Protein AF-A0A7C8YEN4-F1 (afdb_monomer_lite)

InterPro domains:
  IPR027417 P-loop containing nucleoside triphosphate hydrolase [G3DSA:3.40.50.300] (1-139)
  IPR027417 P-loop containing nucleoside triphosphate hydrolase [SSF52540] (1-135)
  IPR041677 DNA2/NAM7 helicase, helicase domain [PF13086] (1-94)
  IPR045055 DNA2/NAM7-like helicase [PTHR10887] (1-132)

Secondary structure (DSSP, 8-state):
-HHHHHHHHHHHHHHTTSSPEEEEESSHHHHHHHHHHHHTTT--EEEE--GGGTTS--TTGGGBHHHHHHH---GGGHHHHHHHHHHHHHS---HHHHHHHHHHHHHHHHHHHHT-SEEEEETTGGG-GGGTT---SB-

pLDDT: mean 95.12, std 3.09, range [78.25, 98.56]

Structure (mmCIF, N/CA/C/O backbone):
data_AF-A0A7C8YEN4-F1
#
_entry.id   AF-A0A7C8YEN4-F1
#
loop_
_atom_site.group_PDB
_atom_site.id
_atom_site.type_symbol
_atom_site.label_atom_id
_atom_site.label_alt_id
_atom_site.label_comp_id
_atom_site.label_asym_id
_atom_site.label_entity_id
_atom_site.label_seq_id
_atom_site.pdbx_PDB_ins_code
_atom_site.Cartn_x
_atom_site.Cartn_y
_atom_site.Cartn_z
_atom_site.occupancy
_atom_site.B_iso_or_equiv
_atom_site.auth_seq_id
_atom_site.auth_comp_id
_atom_site.auth_asym_id
_atom_site.auth_atom_id
_atom_site.pdbx_PDB_model_num
ATOM 1 N N . GLY A 1 1 ? 18.689 3.149 -17.051 1.00 78.25 1 GLY A N 1
ATOM 2 C CA . GLY A 1 1 ? 18.894 1.690 -17.093 1.00 78.25 1 GLY A CA 1
ATOM 3 C C . GLY A 1 1 ? 18.230 1.001 -15.919 1.00 78.25 1 GLY A C 1
ATOM 4 O O . GLY A 1 1 ? 17.078 0.627 -16.046 1.00 78.25 1 GLY A O 1
ATOM 5 N N . LYS A 1 2 ? 18.925 0.910 -14.775 1.00 91.00 2 LYS A N 1
ATOM 6 C CA . LYS A 1 2 ? 18.557 0.095 -13.596 1.00 91.00 2 LYS A CA 1
ATOM 7 C C . LYS A 1 2 ? 17.058 0.037 -13.264 1.00 91.00 2 LYS A C 1
ATOM 9 O O . LYS A 1 2 ? 16.462 -1.016 -13.410 1.00 91.00 2 LYS A O 1
ATOM 14 N N . THR A 1 3 ? 16.444 1.161 -12.896 1.00 90.00 3 THR A N 1
A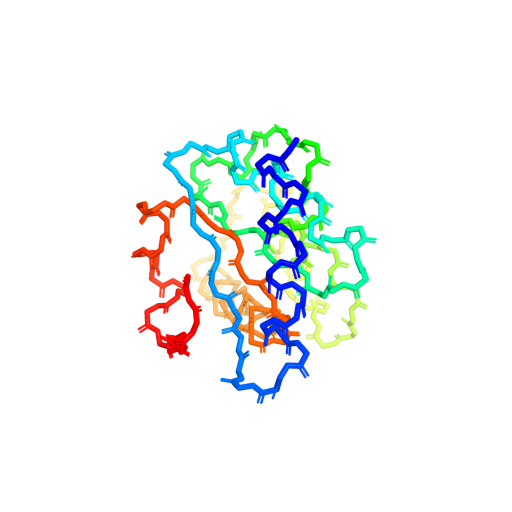TOM 15 C CA . THR A 1 3 ? 15.037 1.207 -12.455 1.00 90.00 3 THR A CA 1
ATOM 16 C C . THR A 1 3 ? 14.055 0.725 -13.524 1.00 90.00 3 THR A C 1
ATOM 18 O O . THR A 1 3 ? 13.104 0.021 -13.211 1.00 90.00 3 THR A O 1
ATOM 21 N N . VAL A 1 4 ? 14.300 1.066 -14.793 1.00 92.62 4 VAL A N 1
ATOM 22 C CA . VAL A 1 4 ? 13.440 0.653 -15.914 1.00 92.62 4 VAL A CA 1
ATOM 23 C C . VAL A 1 4 ? 13.568 -0.849 -16.157 1.00 92.62 4 VAL A C 1
ATOM 25 O O . VAL A 1 4 ? 12.562 -1.533 -16.309 1.00 92.62 4 VAL A O 1
ATOM 28 N N . THR A 1 5 ? 14.793 -1.379 -16.124 1.00 95.81 5 THR A N 1
ATOM 29 C CA . THR A 1 5 ? 15.037 -2.821 -16.246 1.00 95.81 5 THR A CA 1
ATOM 30 C C . THR A 1 5 ? 14.408 -3.592 -15.084 1.00 95.81 5 THR A C 1
ATOM 32 O O . THR A 1 5 ? 13.739 -4.591 -15.318 1.00 95.81 5 THR A O 1
ATOM 35 N N . SER A 1 6 ? 14.551 -3.111 -13.844 1.00 95.56 6 SER A N 1
ATOM 36 C CA . SER A 1 6 ? 13.910 -3.717 -12.672 1.00 95.56 6 SER A CA 1
ATOM 37 C C . SER A 1 6 ? 12.385 -3.720 -12.791 1.00 9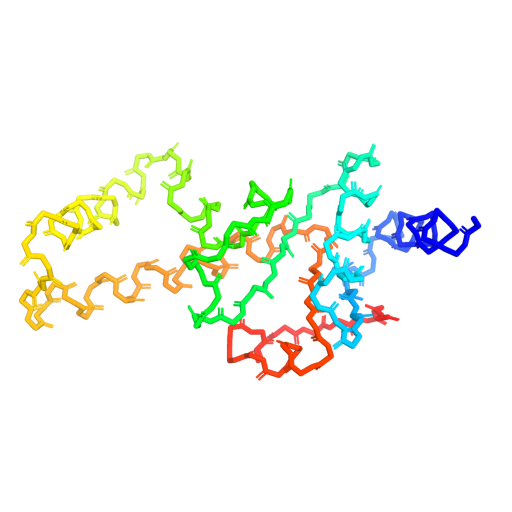5.56 6 SER A C 1
ATOM 39 O O . SER A 1 6 ? 11.769 -4.752 -12.550 1.00 95.56 6 SER A O 1
ATOM 41 N N . ALA A 1 7 ? 11.772 -2.612 -13.221 1.00 95.81 7 ALA A N 1
ATOM 42 C CA . ALA A 1 7 ? 10.326 -2.550 -13.434 1.00 95.81 7 ALA A CA 1
ATOM 43 C C . ALA A 1 7 ? 9.853 -3.534 -14.518 1.00 95.81 7 ALA A C 1
ATOM 45 O O . ALA A 1 7 ? 8.831 -4.190 -14.337 1.00 95.81 7 ALA A O 1
ATOM 46 N N . ALA A 1 8 ? 10.615 -3.697 -15.606 1.00 96.12 8 ALA A N 1
ATOM 47 C CA . ALA A 1 8 ? 10.309 -4.678 -16.647 1.00 96.12 8 ALA A CA 1
ATOM 48 C C . ALA A 1 8 ? 10.391 -6.127 -16.129 1.00 96.12 8 ALA A C 1
ATOM 50 O O . ALA A 1 8 ? 9.516 -6.938 -16.428 1.00 96.12 8 ALA A O 1
ATOM 51 N N . ILE A 1 9 ? 11.401 -6.448 -15.311 1.00 97.38 9 ILE A N 1
ATOM 52 C CA . ILE A 1 9 ? 11.513 -7.764 -14.661 1.00 97.38 9 ILE A CA 1
ATOM 53 C C . ILE A 1 9 ? 10.296 -8.015 -13.765 1.00 97.38 9 ILE A C 1
ATOM 55 O O . ILE A 1 9 ? 9.642 -9.046 -13.911 1.00 97.38 9 ILE A O 1
ATOM 59 N N . VAL A 1 10 ? 9.957 -7.056 -12.897 1.00 97.19 10 VAL A N 1
ATOM 60 C CA . VAL A 1 10 ? 8.806 -7.147 -11.983 1.00 97.19 10 VAL A CA 1
ATOM 61 C C . VAL A 1 10 ? 7.494 -7.322 -12.748 1.00 97.19 10 VAL A C 1
ATOM 63 O O . VAL A 1 10 ? 6.669 -8.146 -12.362 1.00 97.19 10 VAL A O 1
ATOM 66 N N . TYR A 1 11 ? 7.310 -6.603 -13.856 1.00 97.31 11 TYR A N 1
ATOM 67 C CA . TYR A 1 11 ? 6.133 -6.742 -14.712 1.00 97.31 11 TYR A CA 1
ATOM 68 C C . TYR A 1 11 ? 5.970 -8.176 -15.229 1.00 97.31 11 TYR A C 1
ATOM 70 O O . TYR A 1 11 ? 4.906 -8.779 -15.086 1.00 97.31 11 TYR A O 1
ATOM 78 N N . HIS A 1 12 ? 7.032 -8.754 -15.797 1.00 96.81 12 HIS A N 1
ATOM 79 C CA . HIS A 1 12 ? 6.974 -10.122 -16.310 1.00 96.81 12 HIS A CA 1
ATOM 80 C C . HIS A 1 12 ? 6.821 -11.157 -15.192 1.00 96.81 12 HIS A C 1
ATOM 82 O O . HIS A 1 12 ? 6.091 -12.126 -15.374 1.00 96.81 12 HIS A O 1
ATOM 88 N N . MET A 1 13 ? 7.450 -10.931 -14.039 1.00 96.31 13 MET A N 1
ATOM 89 C CA . MET A 1 13 ? 7.285 -11.726 -12.821 1.00 96.31 13 MET A CA 1
ATOM 90 C C . MET A 1 13 ? 5.820 -11.772 -12.362 1.00 96.31 13 MET A C 1
ATOM 92 O O . MET A 1 13 ? 5.234 -12.853 -12.285 1.00 96.31 13 MET A O 1
ATOM 96 N N . ALA A 1 14 ? 5.183 -10.610 -12.189 1.00 95.06 14 ALA A N 1
ATOM 97 C CA . ALA A 1 14 ? 3.776 -10.515 -11.799 1.00 95.06 14 ALA A CA 1
ATOM 98 C C . ALA A 1 14 ? 2.845 -11.195 -12.823 1.00 95.06 14 ALA A C 1
ATOM 100 O O . ALA A 1 14 ? 1.921 -11.924 -12.456 1.00 95.06 14 ALA A O 1
ATOM 101 N N . LYS A 1 15 ? 3.126 -11.042 -14.125 1.00 94.25 15 LYS A N 1
ATOM 102 C CA . LYS A 1 15 ? 2.339 -11.664 -15.205 1.00 94.25 15 LYS A CA 1
ATOM 103 C C . LYS A 1 15 ? 2.451 -13.188 -15.287 1.00 94.25 15 LYS A C 1
ATOM 105 O O . LYS A 1 15 ? 1.601 -13.799 -15.928 1.00 94.25 15 LYS A O 1
ATOM 110 N N . GLN A 1 16 ? 3.429 -13.816 -14.632 1.00 94.25 16 GLN A N 1
ATOM 111 C CA . GLN A 1 16 ? 3.492 -15.282 -14.538 1.00 94.25 16 GLN A CA 1
ATOM 112 C C . GLN A 1 16 ? 2.401 -15.870 -13.632 1.00 94.25 16 GLN A C 1
ATOM 114 O O . GLN A 1 16 ? 2.212 -17.085 -13.631 1.00 94.25 16 GLN A O 1
ATOM 119 N N . GLY A 1 17 ? 1.703 -15.045 -12.840 1.00 89.31 17 GLY A N 1
ATOM 120 C CA . GLY A 1 17 ? 0.613 -15.506 -11.979 1.00 89.31 17 GLY A CA 1
ATOM 121 C C . GLY A 1 17 ? 1.072 -16.403 -10.824 1.00 89.31 17 GLY A C 1
ATOM 122 O O . GLY A 1 17 ? 0.285 -17.185 -10.301 1.00 89.31 17 GLY A O 1
ATOM 123 N N . GLN A 1 18 ? 2.340 -16.306 -10.408 1.00 92.25 18 GLN A N 1
ATOM 124 C CA . GLN A 1 18 ? 2.916 -17.108 -9.317 1.00 92.25 18 GLN A CA 1
ATOM 125 C C . GLN A 1 18 ? 2.715 -16.490 -7.921 1.00 92.25 18 GLN A C 1
ATOM 127 O O . GLN A 1 18 ? 3.430 -16.833 -6.975 1.00 92.25 18 GLN A O 1
ATOM 132 N N . GLY A 1 19 ? 1.732 -15.599 -7.791 1.00 91.62 19 GLY A N 1
ATOM 133 C CA . GLY A 1 19 ? 1.479 -14.800 -6.598 1.00 91.62 19 GLY A CA 1
ATOM 134 C C . GLY A 1 19 ? 2.053 -13.388 -6.704 1.00 91.62 19 GLY A C 1
ATOM 135 O O . GLY A 1 19 ? 2.538 -12.969 -7.751 1.00 91.62 19 GLY A O 1
ATOM 136 N N . GLN A 1 20 ? 1.958 -12.654 -5.599 1.00 95.69 20 GLN A N 1
ATOM 137 C CA . GLN A 1 20 ? 2.385 -11.260 -5.511 1.00 95.69 20 GLN A CA 1
ATOM 138 C C . GLN A 1 20 ? 3.912 -11.147 -5.526 1.00 95.69 20 GLN A C 1
ATOM 140 O O . GLN A 1 20 ? 4.609 -11.990 -4.948 1.00 95.69 20 GLN A O 1
ATOM 145 N N . VAL A 1 21 ? 4.422 -10.071 -6.123 1.00 98.06 21 VAL A N 1
ATOM 146 C CA . VAL A 1 21 ? 5.856 -9.754 -6.124 1.00 98.06 21 VAL A CA 1
ATOM 147 C C . VAL A 1 21 ? 6.161 -8.772 -4.995 1.00 98.06 21 VAL A C 1
ATOM 149 O O . VAL A 1 21 ? 5.510 -7.732 -4.875 1.00 98.06 21 VAL A O 1
ATOM 152 N N . LEU A 1 22 ? 7.161 -9.077 -4.169 1.00 98.38 22 LEU A N 1
ATOM 153 C CA . LEU A 1 22 ? 7.708 -8.115 -3.213 1.00 98.38 22 LEU A CA 1
ATOM 154 C C . LEU A 1 22 ? 8.853 -7.356 -3.879 1.00 98.38 22 LEU A C 1
ATOM 156 O O . LEU A 1 22 ? 9.736 -7.966 -4.455 1.00 98.38 22 LEU A O 1
ATOM 160 N N . VAL A 1 23 ? 8.874 -6.032 -3.783 1.00 98.44 23 VAL A N 1
ATOM 161 C CA . VAL A 1 23 ? 9.973 -5.207 -4.296 1.00 98.44 23 VAL A CA 1
ATOM 162 C C . VAL A 1 23 ? 10.555 -4.405 -3.150 1.00 98.44 23 VAL A C 1
ATOM 164 O O . VAL A 1 23 ? 9.862 -3.611 -2.508 1.00 98.44 23 VAL A O 1
ATOM 167 N N . CYS A 1 24 ? 11.848 -4.604 -2.907 1.00 98.06 24 CYS A N 1
ATOM 168 C CA . CYS A 1 24 ? 12.558 -3.996 -1.793 1.00 98.06 24 CYS A CA 1
ATOM 169 C C . CYS A 1 24 ? 13.745 -3.148 -2.254 1.00 98.06 24 CYS A C 1
ATOM 171 O O . CYS A 1 24 ? 14.463 -3.498 -3.187 1.00 98.06 24 CYS A O 1
ATOM 173 N N . ALA A 1 25 ? 13.985 -2.039 -1.554 1.00 97.69 25 ALA A N 1
ATOM 174 C CA . ALA A 1 25 ? 15.202 -1.241 -1.699 1.00 97.69 25 ALA A CA 1
ATOM 175 C C . ALA A 1 25 ? 15.642 -0.657 -0.340 1.00 97.69 25 ALA A C 1
ATOM 177 O O . ALA A 1 25 ? 14.822 -0.515 0.571 1.00 97.69 25 ALA A O 1
ATOM 178 N N . PRO A 1 26 ? 16.925 -0.296 -0.156 1.00 96.50 26 PRO A N 1
ATOM 179 C CA . PRO A 1 26 ? 17.418 0.180 1.139 1.00 96.50 26 PRO A CA 1
ATOM 180 C C . PRO A 1 26 ? 16.921 1.586 1.522 1.00 96.50 26 PRO A C 1
ATOM 182 O O . PRO A 1 26 ? 16.867 1.903 2.708 1.00 96.50 26 PRO A O 1
ATOM 185 N N . SER A 1 27 ? 16.536 2.435 0.560 1.00 96.50 27 SER A N 1
ATOM 186 C CA . SER A 1 27 ? 16.097 3.816 0.814 1.00 96.50 27 SER A CA 1
ATOM 187 C C . SER A 1 27 ? 14.684 4.080 0.295 1.00 96.50 27 SER A C 1
ATOM 189 O O . SER A 1 27 ? 14.291 3.554 -0.742 1.00 96.50 27 SER A O 1
ATOM 191 N N . ASN A 1 28 ? 13.925 4.942 0.982 1.00 96.44 28 ASN A N 1
ATOM 192 C CA . ASN A 1 28 ? 12.561 5.293 0.559 1.00 96.44 28 ASN A CA 1
ATOM 193 C C . ASN A 1 28 ? 12.531 5.886 -0.855 1.00 96.44 28 ASN A C 1
ATOM 195 O O . ASN A 1 28 ? 11.691 5.487 -1.645 1.00 96.44 28 ASN A O 1
ATOM 199 N N . VAL A 1 29 ? 13.491 6.751 -1.199 1.00 96.31 29 VAL A N 1
ATOM 200 C CA . VAL A 1 29 ? 13.584 7.353 -2.540 1.00 96.31 29 VAL A CA 1
ATOM 201 C C . VAL A 1 29 ? 13.728 6.282 -3.625 1.00 96.31 29 VAL A C 1
ATOM 203 O O . VAL A 1 29 ? 13.086 6.375 -4.666 1.00 96.31 29 VAL A O 1
ATOM 206 N N . ALA A 1 30 ? 14.532 5.240 -3.384 1.00 96.69 30 ALA A N 1
ATOM 207 C CA . ALA A 1 30 ? 14.687 4.146 -4.339 1.00 96.69 30 ALA A CA 1
ATOM 208 C C . ALA A 1 30 ? 13.402 3.313 -4.479 1.00 96.69 30 ALA A C 1
ATOM 210 O O . ALA A 1 30 ? 13.038 2.938 -5.592 1.00 96.69 30 ALA A O 1
ATOM 211 N N . VAL A 1 31 ? 12.700 3.052 -3.368 1.00 97.81 31 VAL A N 1
ATOM 212 C CA . VAL A 1 31 ? 11.406 2.350 -3.397 1.00 97.81 31 VAL A CA 1
ATOM 213 C C . VAL A 1 31 ? 10.368 3.168 -4.161 1.00 97.81 31 VAL A C 1
ATOM 215 O O . VAL A 1 31 ? 9.648 2.610 -4.979 1.00 97.81 31 VAL A O 1
ATOM 218 N N . ASP A 1 32 ? 10.316 4.479 -3.936 1.00 97.62 32 ASP A N 1
ATOM 219 C CA . ASP A 1 32 ? 9.348 5.371 -4.570 1.00 97.62 32 ASP A CA 1
ATOM 220 C C . ASP A 1 32 ? 9.577 5.442 -6.092 1.00 97.62 32 ASP A C 1
ATOM 222 O O . ASP A 1 32 ? 8.630 5.303 -6.862 1.00 97.62 32 ASP A O 1
ATOM 226 N N . GLN A 1 33 ? 10.836 5.527 -6.543 1.00 97.38 33 GLN A N 1
ATOM 227 C CA . GLN A 1 33 ? 11.183 5.454 -7.970 1.00 97.38 33 GLN A CA 1
ATOM 228 C C . GLN A 1 33 ? 10.786 4.117 -8.614 1.00 97.38 33 GLN A C 1
ATOM 230 O O . GLN A 1 33 ? 10.327 4.093 -9.756 1.00 97.38 33 GLN A O 1
ATOM 235 N N . LEU A 1 34 ? 10.979 2.994 -7.914 1.00 97.81 34 LEU A N 1
ATOM 236 C CA . LEU A 1 34 ? 10.553 1.682 -8.406 1.00 97.81 34 LEU A CA 1
ATOM 237 C C . LEU A 1 34 ? 9.026 1.590 -8.465 1.00 97.81 34 LEU A C 1
ATOM 239 O O . LEU A 1 34 ? 8.491 1.196 -9.497 1.00 97.81 34 LEU A O 1
ATOM 243 N N . ALA A 1 35 ? 8.333 1.997 -7.399 1.00 98.25 35 ALA A N 1
ATOM 244 C CA . ALA A 1 35 ? 6.877 1.973 -7.313 1.00 98.25 35 ALA A CA 1
ATOM 245 C C . ALA A 1 35 ? 6.230 2.802 -8.431 1.00 98.25 35 ALA A C 1
ATOM 247 O O . ALA A 1 35 ? 5.304 2.321 -9.080 1.00 98.25 35 ALA A O 1
ATOM 248 N N . GLU A 1 36 ? 6.760 3.996 -8.715 1.00 97.94 36 GLU A N 1
ATOM 249 C CA . GLU A 1 36 ? 6.301 4.843 -9.820 1.00 97.94 36 GLU A CA 1
ATOM 250 C C . GLU A 1 36 ? 6.436 4.128 -11.174 1.00 97.94 36 GLU A C 1
ATOM 252 O O . GLU A 1 36 ? 5.477 4.049 -11.944 1.00 97.94 36 GLU A O 1
ATOM 257 N N . LYS A 1 37 ? 7.614 3.558 -11.468 1.00 97.88 37 LYS A N 1
ATOM 258 C CA . LYS A 1 37 ? 7.857 2.878 -12.750 1.00 97.88 37 LYS A CA 1
ATOM 259 C C . LYS A 1 37 ? 7.059 1.590 -12.902 1.00 97.88 37 LYS A C 1
ATOM 261 O O . LYS A 1 37 ? 6.615 1.305 -14.008 1.00 97.88 37 LYS A O 1
ATOM 266 N N . ILE A 1 38 ? 6.865 0.831 -11.826 1.00 98.12 38 ILE A N 1
ATOM 267 C CA . ILE A 1 38 ? 6.044 -0.384 -11.842 1.00 98.12 38 ILE A CA 1
ATOM 268 C C . ILE A 1 38 ? 4.567 -0.011 -12.022 1.00 98.12 38 ILE A C 1
ATOM 270 O O . ILE A 1 38 ? 3.894 -0.609 -12.856 1.00 98.12 38 ILE A O 1
ATOM 274 N N . SER A 1 39 ? 4.075 1.015 -11.324 1.00 98.00 39 SER A N 1
ATOM 275 C CA . SER A 1 39 ? 2.697 1.507 -11.472 1.00 98.00 39 SER A CA 1
ATOM 276 C C . SER A 1 39 ? 2.401 1.956 -12.907 1.00 98.00 39 SER A C 1
ATOM 278 O O . SER A 1 39 ? 1.372 1.594 -13.474 1.00 98.00 39 SER A O 1
ATOM 280 N N . ALA A 1 40 ? 3.358 2.623 -13.563 1.00 97.25 40 ALA A N 1
ATOM 281 C CA . ALA A 1 40 ? 3.244 3.029 -14.966 1.00 97.25 40 ALA A CA 1
ATOM 282 C C . ALA A 1 40 ? 3.072 1.855 -15.959 1.00 97.25 40 ALA A C 1
ATOM 284 O O . ALA A 1 40 ? 2.693 2.081 -17.105 1.00 97.25 40 ALA A O 1
ATOM 285 N N . THR A 1 41 ? 3.315 0.605 -15.542 1.00 96.31 41 THR A N 1
ATOM 286 C CA . THR A 1 41 ? 3.032 -0.597 -16.354 1.00 96.31 41 THR A CA 1
ATOM 287 C C . THR A 1 41 ? 1.576 -1.077 -16.263 1.00 96.31 41 THR A C 1
ATOM 289 O O . THR A 1 41 ? 1.205 -2.047 -16.926 1.00 96.31 41 THR A O 1
ATOM 292 N N . GLY A 1 42 ? 0.745 -0.420 -15.445 1.00 96.25 42 GLY A N 1
ATOM 293 C CA . GLY A 1 42 ? -0.654 -0.784 -15.200 1.00 96.25 42 GLY A CA 1
ATOM 294 C C . GLY A 1 42 ? -0.851 -1.866 -14.133 1.00 96.25 42 GLY A C 1
ATOM 295 O O . GLY A 1 42 ? -1.949 -2.401 -14.012 1.00 96.25 42 GLY A O 1
ATOM 296 N N . MET A 1 43 ? 0.196 -2.215 -13.380 1.00 96.44 43 MET A N 1
ATOM 297 C CA . MET A 1 43 ? 0.104 -3.139 -12.244 1.00 96.44 43 MET A CA 1
ATOM 298 C C . MET A 1 43 ? -0.486 -2.449 -11.019 1.00 96.44 43 MET A C 1
ATOM 300 O O . MET A 1 43 ? -0.220 -1.273 -10.759 1.00 96.44 43 MET A O 1
ATOM 304 N N . LYS A 1 44 ? -1.245 -3.199 -10.219 1.00 97.50 44 LYS A N 1
ATOM 305 C CA . LYS A 1 44 ? -1.764 -2.715 -8.944 1.00 97.50 44 LYS A CA 1
ATOM 306 C C . LYS A 1 44 ? -0.658 -2.741 -7.893 1.00 97.50 44 LYS A C 1
ATOM 308 O O . LYS A 1 44 ? -0.334 -3.787 -7.330 1.00 97.50 44 LYS A O 1
ATOM 313 N N . VAL A 1 45 ? -0.078 -1.572 -7.640 1.00 98.44 45 VAL A N 1
ATOM 314 C CA . VAL A 1 45 ? 1.045 -1.390 -6.713 1.00 98.44 45 VAL A CA 1
ATOM 315 C C . VAL A 1 45 ? 0.561 -0.892 -5.353 1.00 98.44 45 VAL A C 1
ATOM 317 O O . VAL A 1 45 ? -0.231 0.045 -5.264 1.00 98.44 45 VAL A O 1
ATOM 320 N N . VAL A 1 46 ? 1.099 -1.475 -4.282 1.00 98.56 46 VAL A N 1
ATOM 321 C CA . VAL A 1 46 ? 0.950 -0.969 -2.911 1.00 98.56 46 VAL A CA 1
ATOM 322 C C . VAL A 1 46 ? 2.318 -0.605 -2.346 1.00 98.56 46 VAL A C 1
ATOM 324 O O . VAL A 1 46 ? 3.189 -1.455 -2.180 1.00 98.56 46 VAL A O 1
ATOM 327 N N . ARG A 1 47 ? 2.505 0.668 -1.994 1.00 98.38 47 ARG A N 1
ATOM 328 C CA . ARG A 1 47 ? 3.702 1.182 -1.322 1.00 98.38 47 ARG A CA 1
ATOM 329 C C . ARG A 1 47 ? 3.514 1.139 0.200 1.00 98.38 47 ARG A C 1
ATOM 331 O O . ARG A 1 47 ? 2.759 1.922 0.776 1.00 98.38 47 ARG A O 1
ATOM 338 N N . LEU A 1 48 ? 4.224 0.247 0.887 1.00 98.00 48 LEU A N 1
ATOM 339 C CA . LEU A 1 48 ? 4.145 0.118 2.345 1.00 98.00 48 LEU A CA 1
ATOM 340 C C . LEU A 1 48 ? 5.189 0.988 3.053 1.00 98.00 48 LEU A C 1
ATOM 342 O O . LEU A 1 48 ? 6.377 0.662 3.088 1.00 98.00 48 LEU A O 1
ATOM 346 N N . CYS A 1 49 ? 4.738 2.088 3.650 1.00 96.19 49 CYS A N 1
ATOM 347 C CA . CYS A 1 49 ? 5.570 2.981 4.456 1.00 96.19 49 CYS A CA 1
ATOM 348 C C . CYS A 1 49 ? 5.483 2.641 5.950 1.00 96.19 49 CYS A C 1
ATOM 350 O O . CYS A 1 49 ? 4.446 2.187 6.439 1.00 96.19 49 CYS A O 1
ATOM 352 N N . ALA A 1 50 ? 6.559 2.917 6.691 1.00 93.69 50 ALA A N 1
ATOM 353 C CA . ALA A 1 50 ? 6.513 2.915 8.150 1.00 93.69 50 ALA A CA 1
ATOM 354 C C . ALA A 1 50 ? 5.528 3.984 8.648 1.00 93.69 50 ALA A C 1
ATOM 356 O O . ALA A 1 50 ? 5.444 5.061 8.059 1.00 93.69 50 ALA A O 1
ATOM 357 N N . LYS A 1 51 ? 4.840 3.722 9.767 1.00 91.31 51 LYS A N 1
ATOM 358 C CA . LYS A 1 51 ? 3.839 4.647 10.333 1.00 91.31 51 LYS A CA 1
ATOM 359 C C . LYS A 1 51 ? 4.386 6.048 10.610 1.00 91.31 51 LYS A C 1
ATOM 361 O O . LYS A 1 51 ? 3.709 7.033 10.356 1.00 91.31 51 LYS A O 1
ATOM 366 N N . SER A 1 52 ? 5.640 6.143 11.056 1.00 92.50 52 SER A N 1
ATOM 367 C CA . SER A 1 52 ? 6.335 7.418 11.286 1.00 92.50 52 SER A CA 1
ATOM 368 C C . SER A 1 52 ? 6.549 8.254 10.018 1.00 92.50 52 SER A C 1
ATOM 370 O O . SER A 1 52 ? 6.964 9.404 10.115 1.00 92.50 52 SER A O 1
ATOM 372 N N . ARG A 1 53 ? 6.286 7.690 8.831 1.00 90.62 53 ARG A N 1
ATOM 373 C CA . ARG A 1 53 ? 6.385 8.368 7.535 1.00 90.62 53 ARG A CA 1
ATOM 374 C C . ARG A 1 53 ? 5.044 8.591 6.840 1.00 90.62 53 ARG A C 1
ATOM 376 O O . ARG A 1 53 ? 5.056 9.119 5.739 1.00 90.62 53 ARG A O 1
ATOM 383 N N . GLU A 1 54 ? 3.913 8.234 7.449 1.00 90.31 54 GLU A N 1
ATOM 384 C CA . GLU A 1 54 ? 2.590 8.459 6.832 1.00 90.31 54 GLU A CA 1
ATOM 385 C C . GLU A 1 54 ? 2.271 9.956 6.651 1.00 90.31 54 GLU A C 1
ATOM 387 O O . GLU A 1 54 ? 1.501 10.309 5.774 1.00 90.31 54 GLU A O 1
ATOM 392 N N . ALA A 1 55 ? 2.903 10.849 7.422 1.00 87.56 55 ALA A N 1
ATOM 393 C CA . ALA A 1 55 ? 2.763 12.303 7.269 1.00 87.56 55 ALA A CA 1
ATOM 394 C C . ALA A 1 55 ? 3.802 12.941 6.319 1.00 87.56 55 ALA A C 1
ATOM 396 O O . ALA A 1 55 ? 3.845 14.162 6.181 1.00 87.56 55 ALA A O 1
ATOM 397 N N . VAL A 1 56 ? 4.688 12.147 5.706 1.00 90.62 56 VAL A N 1
ATOM 398 C CA . VAL A 1 56 ? 5.753 12.653 4.828 1.00 90.62 56 VAL A CA 1
ATOM 399 C C . VAL A 1 56 ? 5.292 12.572 3.377 1.00 90.62 56 VAL A C 1
ATOM 401 O O . VAL A 1 56 ? 5.030 11.481 2.875 1.00 90.62 56 VAL A O 1
ATOM 404 N N . SER A 1 57 ? 5.260 13.717 2.693 1.00 89.62 57 SER A N 1
ATOM 405 C CA . SER A 1 57 ? 4.901 13.784 1.272 1.00 89.62 57 SER A CA 1
ATOM 406 C C . SER A 1 57 ? 5.867 12.970 0.398 1.00 89.62 57 SER A C 1
ATOM 408 O O . SER A 1 57 ? 7.082 12.957 0.622 1.00 89.62 57 SER A O 1
ATOM 410 N N . SER A 1 58 ? 5.316 12.287 -0.605 1.00 92.00 58 SER A N 1
ATOM 411 C CA . SER A 1 58 ? 6.046 11.474 -1.580 1.00 92.00 58 SER A CA 1
ATOM 412 C C . SER A 1 58 ? 5.389 11.607 -2.959 1.00 92.00 58 SER A C 1
ATOM 414 O O . SER A 1 58 ? 4.163 11.675 -3.040 1.00 92.00 58 SER A O 1
ATOM 416 N N . PRO A 1 59 ? 6.153 11.579 -4.067 1.00 94.19 59 PRO A N 1
ATOM 417 C CA . PRO A 1 59 ? 5.579 11.598 -5.418 1.00 94.19 59 PRO A CA 1
ATOM 418 C C . PRO A 1 59 ? 4.657 10.400 -5.704 1.00 94.19 59 PRO A C 1
ATOM 420 O O . PRO A 1 59 ? 3.814 10.459 -6.596 1.00 94.19 59 PRO A O 1
ATOM 423 N N . VAL A 1 60 ? 4.786 9.317 -4.931 1.00 96.94 60 VAL A N 1
ATOM 424 C CA . VAL A 1 60 ? 3.951 8.113 -5.037 1.00 96.94 60 VAL A CA 1
ATOM 425 C C . VAL A 1 60 ? 2.964 7.978 -3.879 1.00 96.94 60 VAL A C 1
ATOM 427 O O . VAL A 1 60 ? 2.545 6.868 -3.557 1.00 96.94 60 VAL A O 1
ATOM 430 N N . GLU A 1 61 ? 2.583 9.087 -3.236 1.00 97.06 61 GLU A N 1
ATOM 431 C CA . GLU A 1 61 ? 1.650 9.088 -2.099 1.00 97.06 61 GLU A CA 1
ATOM 432 C C . GLU A 1 61 ? 0.361 8.313 -2.405 1.00 97.06 61 GLU A C 1
ATOM 434 O O . GLU A 1 61 ? -0.052 7.474 -1.606 1.00 97.06 61 GLU A O 1
ATOM 439 N N . HIS A 1 62 ? -0.191 8.484 -3.608 1.00 97.00 62 HIS A N 1
ATOM 440 C CA . HIS A 1 62 ? -1.384 7.777 -4.081 1.00 97.00 62 HIS A CA 1
ATOM 441 C C . HIS A 1 62 ? -1.240 6.241 -4.114 1.00 97.00 62 HIS A C 1
ATOM 443 O O . HIS A 1 62 ? -2.233 5.523 -4.019 1.00 97.00 62 HIS A O 1
ATOM 449 N N . LEU A 1 63 ? -0.011 5.719 -4.212 1.00 98.06 63 LEU A N 1
ATOM 450 C CA . LEU A 1 63 ? 0.272 4.281 -4.156 1.00 98.06 63 LEU A CA 1
ATOM 451 C C . LEU A 1 63 ? 0.431 3.773 -2.725 1.00 98.06 63 LEU A C 1
ATOM 453 O O . LEU A 1 63 ? 0.488 2.562 -2.511 1.00 98.06 63 LEU A O 1
ATOM 457 N N . THR A 1 64 ? 0.545 4.650 -1.732 1.00 98.12 64 THR A N 1
ATOM 458 C CA . THR A 1 64 ? 0.818 4.218 -0.364 1.00 98.12 64 THR A CA 1
ATOM 459 C C . THR A 1 64 ? -0.381 3.532 0.277 1.00 98.12 64 THR A C 1
ATOM 461 O O . THR A 1 64 ? -1.529 3.916 0.063 1.00 98.12 64 THR A O 1
ATOM 464 N N . LEU A 1 65 ? -0.122 2.517 1.107 1.00 97.69 65 LEU A N 1
ATOM 465 C CA . LEU A 1 65 ? -1.195 1.745 1.741 1.00 97.69 65 LEU A CA 1
ATOM 466 C C . LEU A 1 65 ? -2.132 2.632 2.577 1.00 97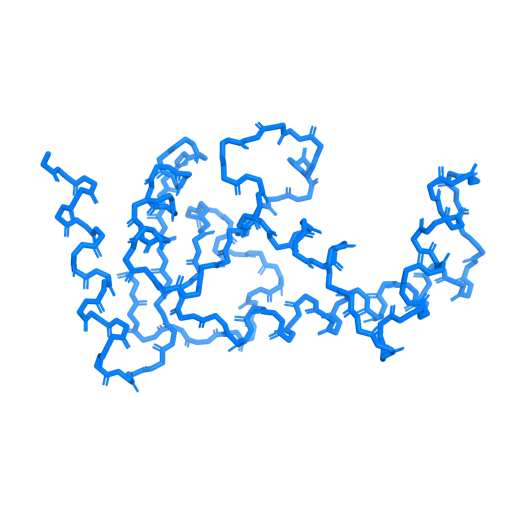.69 65 LEU A C 1
ATOM 468 O O . LEU A 1 65 ? -3.346 2.478 2.514 1.00 97.69 65 LEU A O 1
ATOM 472 N N . HIS A 1 66 ? -1.580 3.575 3.341 1.00 95.56 66 HIS A N 1
ATOM 473 C CA . HIS A 1 66 ? -2.371 4.464 4.193 1.00 95.56 66 HIS A CA 1
ATOM 474 C C . HIS A 1 66 ? -3.235 5.429 3.372 1.00 95.56 66 HIS A C 1
ATOM 476 O O . HIS A 1 66 ? -4.395 5.642 3.727 1.00 95.56 66 HIS A O 1
ATOM 482 N N . TYR A 1 67 ? -2.714 5.953 2.256 1.00 96.25 67 TYR A N 1
ATOM 483 C CA . TYR A 1 67 ? -3.498 6.769 1.336 1.00 96.25 67 TYR A CA 1
ATOM 484 C C . TYR A 1 67 ? -4.634 5.956 0.714 1.00 96.25 67 TYR A C 1
ATOM 486 O O . TYR A 1 67 ? -5.782 6.390 0.761 1.00 96.25 67 TYR A O 1
ATOM 494 N N . GLN A 1 68 ? -4.344 4.754 0.204 1.00 96.94 68 GLN A N 1
ATOM 495 C CA . GLN A 1 68 ? -5.357 3.887 -0.402 1.00 96.94 68 GLN A CA 1
ATOM 496 C C . GLN A 1 68 ? -6.462 3.513 0.594 1.00 96.94 68 GLN A C 1
ATOM 498 O O . GLN A 1 68 ? -7.631 3.553 0.236 1.00 96.94 68 GLN A O 1
ATOM 503 N N . VAL A 1 69 ? -6.128 3.227 1.859 1.00 95.62 69 VAL A N 1
ATOM 504 C CA . VAL A 1 69 ? -7.132 2.977 2.912 1.00 95.62 69 VAL A CA 1
ATOM 505 C C . VAL A 1 69 ? -8.033 4.197 3.128 1.00 95.62 69 VAL A C 1
ATOM 507 O O . VAL A 1 69 ? -9.245 4.039 3.251 1.00 95.62 69 VAL A O 1
ATOM 510 N N . ARG A 1 70 ? -7.458 5.407 3.168 1.00 92.31 70 ARG A N 1
ATOM 511 C CA . ARG A 1 70 ? -8.208 6.655 3.388 1.00 92.31 70 ARG A CA 1
ATOM 512 C C . ARG A 1 70 ? -9.107 7.029 2.208 1.00 92.31 70 ARG A C 1
ATOM 514 O O . ARG A 1 70 ? -10.123 7.674 2.416 1.00 92.31 70 ARG A O 1
ATOM 521 N N . HIS A 1 71 ? -8.748 6.621 0.995 1.00 92.94 71 HIS A N 1
ATOM 522 C CA . HIS A 1 71 ? -9.473 6.977 -0.228 1.00 92.94 71 HIS A CA 1
ATOM 523 C C . HIS A 1 71 ? -10.275 5.809 -0.816 1.00 92.94 71 HIS A C 1
ATOM 525 O O . HIS A 1 71 ? -10.827 5.932 -1.907 1.00 92.94 71 HIS A O 1
ATOM 531 N N . LEU A 1 72 ? -10.359 4.674 -0.113 1.00 90.19 72 LEU A N 1
ATOM 532 C CA . LEU A 1 72 ? -11.193 3.553 -0.530 1.00 90.19 72 LEU A CA 1
ATOM 533 C C . LEU A 1 72 ? -12.663 3.872 -0.240 1.00 90.19 72 LEU A C 1
ATOM 535 O O . LEU A 1 72 ? -13.170 3.590 0.848 1.00 90.19 72 LEU A O 1
ATOM 539 N N . ASP A 1 73 ? -13.341 4.476 -1.210 1.00 84.81 73 ASP A N 1
ATOM 540 C CA . ASP A 1 73 ? -14.746 4.860 -1.092 1.00 84.81 73 ASP A CA 1
ATOM 541 C C . ASP A 1 73 ? -15.670 3.702 -1.492 1.00 84.81 73 ASP A C 1
ATOM 543 O O . ASP A 1 73 ? -15.944 3.450 -2.664 1.00 84.81 73 ASP A O 1
ATOM 547 N N . THR A 1 74 ? -16.103 2.936 -0.492 1.00 89.00 74 THR A N 1
ATOM 548 C CA . THR A 1 74 ? -17.094 1.866 -0.649 1.00 89.00 74 THR A CA 1
ATOM 549 C C . THR A 1 74 ? -18.054 1.893 0.536 1.00 89.00 74 THR A C 1
ATOM 551 O O . THR A 1 74 ? -17.676 2.255 1.656 1.00 89.00 74 THR A O 1
ATOM 554 N N . SER A 1 75 ? -19.304 1.478 0.316 1.00 86.81 75 SER A N 1
ATOM 555 C CA . SER A 1 75 ? -20.344 1.467 1.356 1.00 86.81 75 SER A CA 1
ATOM 556 C C . SER A 1 75 ? -19.931 0.655 2.591 1.00 86.81 75 SER A C 1
ATOM 558 O O . SER A 1 75 ? -20.178 1.079 3.723 1.00 86.81 75 SER A O 1
ATOM 560 N N . GLU A 1 76 ? -19.217 -0.455 2.383 1.00 88.31 76 GLU A N 1
ATOM 561 C CA . GLU A 1 76 ? -18.689 -1.333 3.434 1.00 88.31 76 GLU A CA 1
ATOM 562 C C . GLU A 1 76 ? -17.633 -0.662 4.325 1.00 88.31 76 GLU A C 1
ATOM 564 O O . GLU A 1 76 ? -17.447 -1.062 5.474 1.00 88.31 76 GLU A O 1
ATOM 569 N N . LYS A 1 77 ? -16.941 0.370 3.826 1.00 91.44 77 LYS A N 1
ATOM 570 C CA . LYS A 1 77 ? -15.898 1.095 4.572 1.00 91.44 77 LYS A CA 1
ATOM 571 C C . LYS A 1 77 ? -16.384 2.425 5.145 1.00 91.44 77 LYS A C 1
ATOM 573 O O . LYS A 1 77 ? -15.610 3.115 5.804 1.00 91.44 77 LYS A O 1
ATOM 578 N N . SER A 1 78 ? -17.666 2.760 4.983 1.00 92.00 78 SER A N 1
ATOM 579 C CA . SER A 1 78 ? -18.258 4.000 5.507 1.00 92.00 78 SER A CA 1
ATOM 580 C C . SER A 1 78 ? -18.050 4.188 7.015 1.00 92.00 78 SER A C 1
ATOM 582 O O . SER A 1 78 ? -17.815 5.302 7.476 1.00 92.00 78 SER A O 1
ATOM 584 N N . GLU A 1 79 ? -18.082 3.107 7.798 1.00 94.00 79 GLU A N 1
ATOM 585 C CA . GLU A 1 79 ? -17.824 3.171 9.238 1.00 94.00 79 GLU A CA 1
ATOM 586 C C . GLU A 1 79 ? -16.364 3.512 9.565 1.00 94.00 79 GLU A C 1
ATOM 588 O O . GLU A 1 79 ? -16.106 4.314 10.462 1.00 94.00 79 GLU A O 1
ATOM 593 N N . LEU A 1 80 ? -15.409 2.954 8.815 1.00 95.31 80 LEU A N 1
ATOM 594 C CA . LEU A 1 80 ? -13.996 3.295 8.968 1.00 95.31 80 LEU A CA 1
ATOM 595 C C . LEU A 1 80 ? -13.764 4.787 8.694 1.00 95.31 80 LEU A C 1
ATOM 597 O O . LEU A 1 80 ? -13.057 5.435 9.463 1.00 95.31 80 LEU A O 1
ATOM 601 N N . HIS A 1 81 ? -14.397 5.329 7.649 1.00 93.50 81 HIS A N 1
ATOM 602 C CA . HIS A 1 81 ? -14.309 6.751 7.301 1.00 93.50 81 HIS A CA 1
ATOM 603 C C . HIS A 1 81 ? -14.909 7.656 8.369 1.00 93.50 81 HIS A C 1
ATOM 605 O O . HIS A 1 81 ? -14.276 8.633 8.754 1.00 93.50 81 HIS A O 1
ATOM 611 N N . LYS A 1 82 ? -16.074 7.301 8.922 1.00 94.25 82 LYS A N 1
ATOM 612 C CA . LYS A 1 82 ? -16.683 8.049 10.035 1.00 94.25 82 LYS A CA 1
ATOM 613 C C . LYS A 1 82 ? -15.763 8.100 11.251 1.00 94.25 82 LYS A C 1
ATOM 615 O O . LYS A 1 82 ? -15.559 9.165 11.819 1.00 94.25 82 LYS A O 1
ATOM 620 N N . LEU A 1 83 ? -15.179 6.961 11.628 1.00 95.62 83 LEU A N 1
ATOM 621 C CA . LEU A 1 83 ? -14.239 6.888 12.748 1.00 95.62 83 LEU A CA 1
ATOM 622 C C . LEU A 1 83 ? -12.945 7.665 12.470 1.00 95.62 83 LEU A C 1
ATOM 624 O O . LEU A 1 83 ? -12.414 8.303 13.374 1.00 95.62 83 LEU A O 1
ATOM 628 N N . GLN A 1 84 ? -12.444 7.634 11.231 1.00 93.75 84 GLN A N 1
ATOM 629 C CA . GLN A 1 84 ? -11.295 8.442 10.822 1.00 93.75 84 GLN A CA 1
ATOM 630 C C . GLN A 1 84 ? -11.604 9.938 10.922 1.00 93.75 84 GLN A C 1
ATOM 632 O O . GLN A 1 84 ? -10.799 10.673 11.479 1.00 93.75 84 GLN A O 1
ATOM 637 N N . GLN A 1 85 ? -12.760 10.378 10.425 1.00 93.38 85 GLN A N 1
ATOM 638 C CA . GLN A 1 85 ? -13.178 11.776 10.481 1.00 93.38 85 GLN A CA 1
ATOM 639 C C . GLN A 1 85 ? -13.325 12.257 11.928 1.00 93.38 85 GLN A C 1
ATOM 641 O O . GLN A 1 85 ? -12.753 13.279 12.291 1.00 93.38 85 GLN A O 1
ATOM 646 N N . LEU A 1 86 ? -14.006 11.480 12.775 1.00 95.19 86 LEU A N 1
ATOM 647 C CA . LEU A 1 86 ? -14.118 11.752 14.212 1.00 95.19 86 LEU A CA 1
ATOM 648 C C . LEU A 1 86 ? -12.745 11.925 14.869 1.00 95.19 86 LEU A C 1
ATOM 650 O O . LEU A 1 86 ? -12.540 12.852 15.649 1.00 95.19 86 LEU A O 1
ATOM 654 N N . LYS A 1 87 ? -11.790 11.056 14.524 1.00 93.62 87 LYS A N 1
ATOM 655 C CA . LYS A 1 87 ? -10.418 11.133 15.028 1.00 93.62 87 LYS A CA 1
ATOM 656 C C . LYS A 1 87 ? -9.673 12.369 14.526 1.00 93.62 87 LYS A C 1
ATOM 658 O O . LYS A 1 87 ? -8.941 12.975 15.300 1.00 93.62 87 LYS A O 1
ATOM 663 N N . ASP A 1 88 ? -9.842 12.725 13.255 1.00 91.44 88 ASP A N 1
ATOM 664 C CA . ASP A 1 88 ? -9.212 13.902 12.653 1.00 91.44 88 ASP A CA 1
ATOM 665 C C . ASP A 1 88 ? -9.766 15.204 13.275 1.00 91.44 88 ASP A C 1
ATOM 667 O O . ASP A 1 88 ? -9.012 16.152 13.480 1.00 91.44 88 ASP A O 1
ATOM 671 N N . GLU A 1 89 ? -11.058 15.240 13.626 1.00 94.19 89 GLU A N 1
ATOM 672 C CA . GLU A 1 89 ? -11.732 16.400 14.231 1.00 94.19 89 GLU A CA 1
ATOM 673 C C . GLU A 1 89 ? -11.446 16.556 15.734 1.00 94.19 89 GLU A C 1
ATOM 675 O O . GLU A 1 89 ? -11.250 17.671 16.215 1.00 94.19 89 GLU A O 1
ATOM 680 N N . GLN A 1 90 ? -11.433 15.453 16.488 1.00 93.88 90 GLN A N 1
ATOM 681 C CA . GLN A 1 90 ? -11.310 15.470 17.954 1.00 93.88 90 GLN A CA 1
ATOM 682 C C . GLN A 1 90 ? -9.882 15.203 18.450 1.00 93.88 90 GLN A C 1
ATOM 684 O O . GLN A 1 90 ? -9.591 15.389 19.630 1.00 93.88 90 GLN A O 1
ATOM 689 N N . GLY A 1 91 ? -8.992 14.729 17.575 1.00 92.25 91 GLY A N 1
ATOM 690 C CA . GLY A 1 91 ? -7.634 14.282 17.897 1.00 92.25 91 GLY A CA 1
ATOM 691 C C . GLY A 1 91 ? -7.567 12.870 18.494 1.00 92.25 91 GLY A C 1
ATOM 692 O O . GLY A 1 91 ? -6.612 12.133 18.237 1.00 92.25 91 GLY A O 1
ATOM 693 N N . GLU A 1 92 ? -8.592 12.455 19.241 1.00 93.19 92 GLU A N 1
ATOM 694 C CA . GLU A 1 92 ? -8.673 11.144 19.890 1.00 93.19 92 GLU A CA 1
ATOM 695 C C . GLU A 1 92 ? -10.052 10.490 19.722 1.00 93.19 92 GLU A C 1
ATOM 697 O O . GLU A 1 92 ? -11.044 11.139 19.406 1.00 93.19 92 GLU A O 1
ATOM 702 N N . LEU A 1 93 ? -10.106 9.171 19.930 1.00 95.31 93 LEU A N 1
ATOM 703 C CA . LEU A 1 93 ? -11.333 8.374 19.923 1.00 95.31 93 LEU A CA 1
ATOM 704 C C . LEU A 1 93 ? -11.562 7.751 21.300 1.00 95.31 93 LEU A C 1
ATOM 706 O O . LEU A 1 93 ? -10.617 7.493 22.051 1.00 95.31 93 LEU A O 1
ATOM 710 N N . SER A 1 94 ? -12.818 7.409 21.598 1.00 96.31 94 SER A N 1
ATOM 711 C CA . SER A 1 94 ? -13.140 6.588 22.766 1.00 96.31 94 SER A CA 1
ATOM 712 C C . SER A 1 94 ? -12.398 5.242 22.716 1.00 96.31 94 SER A C 1
ATOM 714 O O . SER A 1 94 ? -12.036 4.739 21.651 1.00 96.31 94 SER A O 1
ATOM 716 N N . SER A 1 95 ? -12.194 4.593 23.866 1.00 96.19 95 SER A N 1
ATOM 717 C CA . SER A 1 95 ? -11.503 3.292 23.907 1.00 96.19 95 SER A CA 1
ATOM 718 C C . SER A 1 95 ? -12.191 2.205 23.066 1.00 96.19 95 SER A C 1
ATOM 720 O O . SER A 1 95 ? -11.514 1.323 22.531 1.00 96.19 95 SER A O 1
ATOM 722 N N . SER A 1 96 ? -13.523 2.236 22.948 1.00 96.38 96 SER A N 1
ATOM 723 C CA . SER A 1 96 ? -14.284 1.327 22.082 1.00 96.38 96 SER A CA 1
ATOM 724 C C . SER A 1 96 ? -14.096 1.663 20.605 1.00 96.38 96 SER A C 1
ATOM 726 O O . SER A 1 96 ? -13.823 0.763 19.807 1.00 96.38 96 SER A O 1
ATOM 728 N N . ASP A 1 97 ? -14.169 2.946 20.256 1.00 96.38 97 ASP A N 1
ATOM 729 C CA . ASP A 1 97 ? -14.046 3.414 18.876 1.00 96.38 97 ASP A CA 1
ATOM 730 C C . ASP A 1 97 ? -12.628 3.234 18.350 1.00 96.38 97 ASP A C 1
ATOM 732 O O . ASP A 1 97 ? -12.445 2.752 17.240 1.00 96.38 97 ASP A O 1
ATOM 736 N N . GLU A 1 98 ? -11.606 3.493 19.165 1.00 96.19 98 GLU A N 1
ATOM 737 C CA . GLU A 1 98 ? -10.207 3.276 18.796 1.00 96.19 98 GLU A CA 1
ATOM 738 C C . GLU A 1 98 ? -9.924 1.786 18.531 1.00 96.19 98 GLU A C 1
ATOM 740 O O . GLU A 1 98 ? -9.195 1.438 17.596 1.00 96.19 98 GLU A O 1
ATOM 745 N N . LYS A 1 99 ? -10.516 0.875 19.322 1.00 97.06 99 LYS A N 1
ATOM 746 C CA . LYS A 1 99 ? -10.430 -0.577 19.076 1.00 97.06 99 LYS A CA 1
ATOM 747 C C . LYS A 1 99 ? -11.112 -0.950 17.7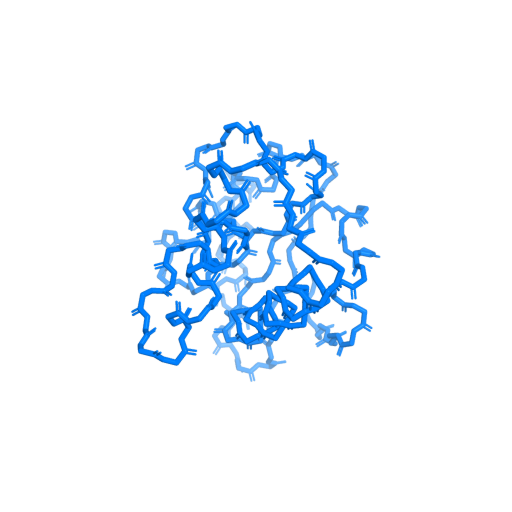62 1.00 97.06 99 LYS A C 1
ATOM 749 O O . LYS A 1 99 ? -10.527 -1.690 16.965 1.00 97.06 99 LYS A O 1
ATOM 754 N N . LYS A 1 100 ? -12.320 -0.431 17.525 1.00 97.12 100 LYS A N 1
ATOM 755 C CA . LYS A 1 100 ? -13.092 -0.693 16.306 1.00 97.12 100 LYS A CA 1
ATOM 756 C C . LYS A 1 100 ? -12.381 -0.151 15.066 1.00 97.12 100 LYS A C 1
ATOM 758 O O . LYS A 1 100 ? -12.148 -0.905 14.124 1.00 97.12 100 LYS A O 1
ATOM 763 N N . TYR A 1 101 ? -11.926 1.097 15.121 1.00 96.12 101 TYR A N 1
ATOM 764 C CA . TYR A 1 101 ? -11.131 1.764 14.095 1.00 96.12 101 TYR A CA 1
ATOM 765 C C . TYR A 1 101 ? -9.877 0.959 13.749 1.00 96.12 101 TYR A C 1
ATOM 767 O O . TYR A 1 101 ? -9.643 0.652 12.583 1.00 96.12 101 TYR A O 1
ATOM 775 N N . LYS A 1 102 ? -9.093 0.530 14.751 1.00 95.38 102 LYS A N 1
ATOM 776 C CA . LYS A 1 102 ? -7.899 -0.304 14.523 1.00 95.38 102 LYS A CA 1
ATOM 777 C C . LYS A 1 102 ? -8.235 -1.632 13.848 1.00 95.38 102 LYS A C 1
ATOM 779 O O . LYS A 1 102 ? -7.468 -2.072 12.994 1.00 95.38 102 LYS A O 1
ATOM 784 N N . SER A 1 103 ? -9.336 -2.274 14.234 1.00 96.38 103 SER A N 1
ATOM 785 C CA . SER A 1 103 ? -9.784 -3.531 13.626 1.00 96.38 103 SER A CA 1
ATOM 786 C C . SER A 1 103 ? -10.158 -3.337 12.154 1.00 96.38 103 SER A C 1
ATOM 788 O O . SER A 1 103 ? -9.600 -4.005 11.283 1.00 96.38 103 SER A O 1
ATOM 790 N N . LEU A 1 104 ? -11.020 -2.355 11.870 1.00 96.44 104 LEU A N 1
ATOM 791 C CA . LEU A 1 104 ? -11.467 -2.026 10.517 1.00 96.44 104 LEU A CA 1
ATOM 792 C C . LEU A 1 104 ? -10.299 -1.583 9.629 1.00 96.44 104 LEU A C 1
ATOM 794 O O . LEU A 1 104 ? -10.143 -2.104 8.528 1.00 96.44 104 LEU A O 1
ATOM 798 N N . LYS A 1 105 ? -9.420 -0.704 10.129 1.00 95.44 105 LYS A N 1
ATOM 799 C CA . LYS A 1 105 ? -8.218 -0.265 9.407 1.00 95.44 105 LYS A CA 1
ATOM 800 C C . LYS A 1 105 ? -7.335 -1.453 9.037 1.00 95.44 105 LYS A C 1
ATOM 802 O O . LYS A 1 105 ? -6.949 -1.569 7.882 1.00 95.44 105 LYS A O 1
ATOM 807 N N . ARG A 1 106 ? -7.060 -2.366 9.976 1.00 95.25 106 ARG A N 1
ATOM 808 C CA . AR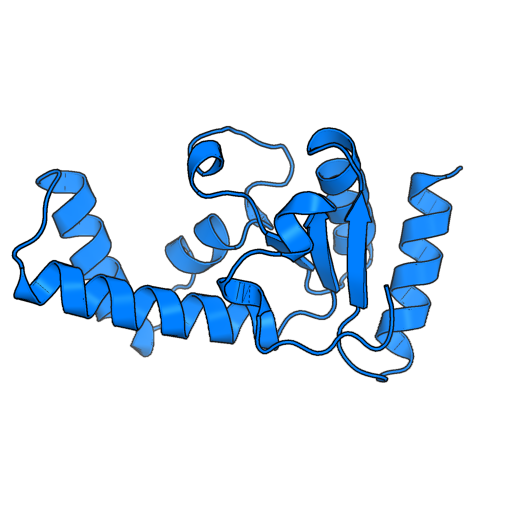G A 1 106 ? -6.247 -3.569 9.713 1.00 95.25 106 ARG A CA 1
ATOM 809 C C . ARG A 1 106 ? -6.890 -4.506 8.692 1.00 95.25 106 ARG A C 1
ATOM 811 O O . ARG A 1 106 ? -6.170 -5.115 7.903 1.00 95.25 106 ARG A O 1
ATOM 818 N N . ALA A 1 107 ? -8.213 -4.658 8.724 1.00 95.31 107 ALA A N 1
ATOM 819 C CA . ALA A 1 107 ? -8.935 -5.473 7.752 1.00 95.31 107 ALA A CA 1
ATOM 820 C C . ALA A 1 107 ? -8.816 -4.876 6.341 1.00 95.31 107 ALA A C 1
ATOM 822 O O . ALA A 1 107 ? -8.437 -5.583 5.412 1.00 95.31 107 ALA A O 1
ATOM 823 N N . THR A 1 108 ? -9.035 -3.567 6.201 1.00 96.50 108 THR A N 1
ATOM 824 C CA . THR A 1 108 ? -8.902 -2.853 4.923 1.00 96.50 108 THR A CA 1
ATOM 825 C C . THR A 1 108 ? -7.458 -2.823 4.417 1.00 96.50 108 THR A C 1
ATOM 827 O O . THR A 1 108 ? -7.217 -3.075 3.241 1.00 96.50 108 THR A O 1
ATOM 830 N N . GLU A 1 109 ? -6.478 -2.585 5.298 1.00 96.75 109 GLU A N 1
ATOM 831 C CA . GLU A 1 109 ? -5.048 -2.674 4.963 1.00 96.75 109 GLU A CA 1
ATOM 832 C C . GLU A 1 109 ? -4.711 -4.048 4.371 1.00 96.75 109 GLU A C 1
ATOM 834 O O . GLU A 1 109 ? -4.017 -4.140 3.359 1.00 96.75 109 GLU A O 1
ATOM 839 N N . ARG A 1 110 ? -5.223 -5.120 4.988 1.00 96.06 110 ARG A N 1
ATOM 840 C CA . ARG A 1 110 ? -5.009 -6.491 4.523 1.00 96.06 110 ARG A CA 1
ATOM 841 C C . ARG A 1 110 ? -5.652 -6.733 3.162 1.00 96.06 110 ARG A C 1
ATOM 843 O O . ARG A 1 110 ? -4.997 -7.303 2.303 1.00 96.06 110 ARG A O 1
ATOM 850 N N . GLU A 1 111 ? -6.891 -6.305 2.968 1.00 95.88 111 GLU A N 1
ATOM 851 C CA . GLU A 1 111 ? -7.629 -6.468 1.712 1.00 95.88 111 GLU A CA 1
ATOM 852 C C . GLU A 1 111 ? -6.931 -5.766 0.535 1.00 95.88 111 GLU A C 1
ATOM 854 O O . GLU A 1 111 ? -6.710 -6.361 -0.524 1.00 95.88 111 GLU A O 1
ATOM 859 N N . ILE A 1 112 ? -6.500 -4.517 0.738 1.00 96.88 112 ILE A N 1
ATOM 860 C CA . ILE A 1 112 ? -5.745 -3.756 -0.265 1.00 96.88 112 ILE A CA 1
ATOM 861 C C . ILE A 1 112 ? -4.413 -4.448 -0.559 1.00 96.88 112 ILE A C 1
ATOM 863 O O . ILE A 1 112 ? -4.081 -4.677 -1.721 1.00 96.88 112 ILE A O 1
ATOM 867 N N . ALA A 1 113 ? -3.668 -4.824 0.484 1.00 96.81 113 ALA A N 1
ATOM 868 C CA . ALA A 1 113 ? -2.382 -5.485 0.317 1.00 96.81 113 ALA A CA 1
ATOM 869 C C . ALA A 1 113 ? -2.516 -6.851 -0.373 1.00 96.81 113 ALA A C 1
ATOM 871 O O . ALA A 1 113 ? -1.705 -7.147 -1.234 1.00 96.81 113 ALA A O 1
ATOM 872 N N . GLN A 1 114 ? -3.532 -7.662 -0.061 1.00 95.81 114 GLN A N 1
ATOM 873 C CA . GLN A 1 114 ? -3.770 -8.978 -0.683 1.00 95.81 114 GLN A CA 1
ATOM 874 C C . GLN A 1 114 ? -4.177 -8.892 -2.152 1.00 95.81 114 GLN A C 1
ATOM 876 O O . GLN A 1 114 ? -3.910 -9.810 -2.920 1.00 95.81 114 GLN A O 1
ATOM 881 N N . SER A 1 115 ? -4.831 -7.802 -2.541 1.00 95.25 115 SER A N 1
ATOM 882 C CA . SER A 1 115 ? -5.316 -7.604 -3.904 1.00 95.25 115 SER A CA 1
ATOM 883 C C . SER A 1 115 ? -4.311 -6.889 -4.812 1.00 95.25 115 SER A C 1
ATOM 885 O O . SER A 1 115 ? -4.663 -6.558 -5.941 1.00 95.25 115 SER A O 1
ATOM 887 N N . ALA A 1 116 ? -3.097 -6.606 -4.330 1.00 97.44 116 ALA A N 1
ATOM 888 C CA . ALA A 1 116 ? -2.027 -5.987 -5.107 1.00 97.44 116 ALA A CA 1
ATOM 889 C C . ALA A 1 116 ? -1.287 -7.008 -5.983 1.00 97.44 116 ALA A C 1
ATOM 891 O O . ALA A 1 116 ? -1.068 -8.140 -5.565 1.00 97.44 116 ALA A O 1
ATOM 892 N N . ASP A 1 117 ? -0.810 -6.590 -7.151 1.00 97.62 117 ASP A N 1
ATOM 893 C CA . ASP A 1 117 ? 0.128 -7.393 -7.945 1.00 97.62 117 ASP A CA 1
ATOM 894 C C . ASP A 1 117 ? 1.542 -7.304 -7.350 1.00 97.62 117 ASP A C 1
ATOM 896 O O . ASP A 1 117 ? 2.299 -8.279 -7.326 1.00 97.62 117 ASP A O 1
ATOM 900 N N . VAL A 1 118 ? 1.891 -6.113 -6.847 1.00 98.38 118 VAL A N 1
ATOM 901 C CA . VAL A 1 118 ? 3.230 -5.787 -6.350 1.00 98.38 118 VAL A CA 1
ATOM 902 C C . VAL A 1 118 ? 3.148 -5.000 -5.047 1.00 98.38 118 VAL A C 1
ATOM 904 O O . VAL A 1 118 ? 2.437 -3.997 -4.952 1.00 98.38 118 VAL A O 1
ATOM 907 N N . ILE A 1 119 ? 3.936 -5.412 -4.053 1.00 98.56 119 ILE A N 1
ATOM 908 C CA . ILE A 1 119 ? 4.133 -4.665 -2.808 1.00 98.56 119 ILE A CA 1
ATOM 909 C C . ILE A 1 119 ? 5.539 -4.069 -2.807 1.00 98.56 119 ILE A C 1
ATOM 911 O O . ILE A 1 119 ? 6.529 -4.788 -2.886 1.00 98.56 119 ILE A O 1
ATOM 915 N N . CYS A 1 120 ? 5.634 -2.747 -2.687 1.00 98.56 120 CYS A N 1
ATOM 916 C CA . CYS A 1 120 ? 6.895 -2.017 -2.619 1.00 98.56 120 CYS A CA 1
ATOM 917 C C . CYS A 1 120 ? 7.160 -1.526 -1.191 1.00 98.56 120 CYS A C 1
ATOM 919 O O . CYS A 1 120 ? 6.361 -0.777 -0.621 1.00 98.56 120 CYS A O 1
ATOM 921 N N . CYS A 1 121 ? 8.305 -1.870 -0.609 1.00 98.44 121 CYS A N 1
ATOM 922 C CA . CYS A 1 121 ? 8.704 -1.381 0.712 1.00 98.44 121 CYS A CA 1
ATOM 923 C C . CYS A 1 121 ? 10.222 -1.244 0.836 1.00 98.44 121 CYS A C 1
ATOM 925 O O . CYS A 1 121 ? 10.978 -1.625 -0.054 1.00 98.44 121 CYS A O 1
ATOM 927 N N . THR A 1 122 ? 10.702 -0.662 1.935 1.00 98.31 122 THR A N 1
ATOM 928 C CA . THR A 1 122 ? 12.141 -0.720 2.223 1.00 98.31 122 THR A CA 1
ATOM 929 C C . THR A 1 122 ? 12.531 -2.127 2.673 1.00 98.31 122 THR A C 1
ATOM 931 O O . THR A 1 122 ? 11.674 -2.869 3.148 1.00 98.31 122 THR A O 1
ATOM 934 N N . CYS A 1 123 ? 13.818 -2.488 2.601 1.00 98.00 123 CYS A N 1
ATOM 935 C CA . CYS A 1 123 ? 14.279 -3.792 3.102 1.00 98.00 123 CYS A CA 1
ATOM 936 C C . CYS A 1 123 ? 13.903 -4.008 4.579 1.00 98.00 123 CYS A C 1
ATOM 938 O O . CYS A 1 123 ? 13.469 -5.086 4.960 1.00 98.00 123 CYS A O 1
ATOM 940 N N . VAL A 1 124 ? 14.004 -2.960 5.404 1.00 97.12 124 VAL A N 1
ATOM 941 C CA . VAL A 1 124 ? 13.544 -2.997 6.804 1.00 97.12 124 VAL A CA 1
ATOM 942 C C . VAL A 1 124 ? 12.015 -3.072 6.884 1.00 97.12 124 VAL A C 1
ATOM 944 O O . VAL A 1 124 ? 11.471 -3.801 7.707 1.00 97.12 124 VAL A O 1
ATOM 947 N N . GLY A 1 125 ? 11.309 -2.352 6.007 1.00 96.50 125 GLY A N 1
ATOM 948 C CA . GLY A 1 125 ? 9.848 -2.365 5.927 1.00 96.50 125 GLY A CA 1
ATOM 949 C C . GLY A 1 125 ? 9.252 -3.714 5.517 1.00 96.50 125 GLY A C 1
ATOM 950 O O . GLY A 1 125 ? 8.091 -3.963 5.820 1.00 96.50 125 GLY A O 1
ATOM 951 N N . ALA A 1 126 ? 10.032 -4.608 4.904 1.00 97.19 126 ALA A N 1
ATOM 952 C CA . ALA A 1 126 ? 9.599 -5.978 4.626 1.00 97.19 126 ALA A CA 1
ATOM 953 C C . ALA A 1 126 ? 9.290 -6.769 5.913 1.00 97.19 126 ALA A C 1
ATOM 955 O O . ALA A 1 126 ? 8.500 -7.708 5.881 1.00 97.19 126 ALA A O 1
ATOM 956 N N . GLY A 1 127 ? 9.867 -6.362 7.051 1.00 96.50 127 GLY A N 1
ATOM 957 C CA . GLY A 1 127 ? 9.563 -6.904 8.378 1.00 96.50 127 GLY A CA 1
ATOM 958 C C . GLY A 1 127 ? 8.357 -6.263 9.076 1.00 96.50 127 GLY A C 1
ATOM 959 O O . GLY A 1 127 ? 8.139 -6.524 10.258 1.00 96.50 127 GLY A O 1
ATOM 960 N N . ASP A 1 128 ? 7.588 -5.396 8.406 1.00 96.94 128 ASP A N 1
ATOM 961 C CA . ASP A 1 128 ? 6.405 -4.767 9.004 1.00 96.94 128 ASP A CA 1
ATOM 962 C C . ASP A 1 128 ? 5.355 -5.834 9.387 1.00 96.94 128 ASP A C 1
ATOM 964 O O . ASP A 1 128 ? 5.035 -6.704 8.570 1.00 96.94 128 ASP A O 1
ATOM 968 N N . PRO A 1 129 ? 4.752 -5.771 10.593 1.00 95.44 129 PRO A N 1
ATOM 969 C CA . PRO A 1 129 ? 3.741 -6.736 11.031 1.00 95.44 129 PRO A CA 1
ATOM 970 C C . PRO A 1 129 ? 2.546 -6.891 10.081 1.00 95.44 129 PRO A C 1
ATOM 972 O O . PRO A 1 129 ? 1.898 -7.938 10.079 1.00 95.44 129 PRO A O 1
ATOM 975 N N . ARG A 1 130 ? 2.241 -5.873 9.264 1.00 95.50 130 ARG A N 1
ATOM 976 C CA . ARG A 1 130 ? 1.185 -5.940 8.241 1.00 95.50 130 ARG A CA 1
ATOM 977 C C . ARG A 1 130 ? 1.502 -6.950 7.133 1.00 95.50 130 ARG A C 1
ATOM 979 O O . ARG A 1 130 ? 0.568 -7.467 6.529 1.00 95.50 130 ARG A O 1
ATOM 986 N N . LEU A 1 131 ? 2.778 -7.277 6.913 1.00 96.06 131 LEU A N 1
ATOM 987 C CA . LEU A 1 131 ? 3.233 -8.279 5.943 1.00 96.06 131 LEU A CA 1
ATOM 988 C C . LEU A 1 131 ? 3.536 -9.651 6.562 1.00 96.06 131 LEU A C 1
ATOM 990 O O . LEU A 1 131 ? 3.797 -10.592 5.822 1.00 96.06 131 LEU A O 1
ATOM 994 N N . ALA A 1 132 ? 3.458 -9.813 7.888 1.00 92.75 132 ALA A N 1
ATOM 995 C CA . ALA A 1 132 ? 3.922 -11.023 8.581 1.00 92.75 132 ALA A CA 1
ATOM 996 C C . ALA A 1 132 ? 3.268 -12.340 8.108 1.00 92.75 132 ALA A C 1
ATOM 998 O O . ALA A 1 132 ? 3.873 -13.402 8.221 1.00 92.75 132 ALA A O 1
ATOM 999 N N . ASN A 1 133 ? 2.045 -12.279 7.572 1.00 91.56 133 ASN A N 1
ATOM 1000 C CA . ASN A 1 133 ? 1.312 -13.450 7.073 1.00 91.56 133 ASN A CA 1
ATOM 1001 C C . ASN A 1 133 ? 1.334 -13.587 5.541 1.00 91.56 133 ASN A C 1
ATOM 1003 O O . ASN A 1 133 ? 0.649 -14.452 4.996 1.00 91.56 133 ASN A O 1
ATOM 1007 N N . PHE A 1 134 ? 2.085 -12.738 4.842 1.00 94.50 134 PHE A N 1
ATOM 1008 C CA . PHE A 1 134 ? 2.256 -12.830 3.399 1.00 94.50 134 PHE A CA 1
ATOM 1009 C C . PHE A 1 134 ? 3.406 -13.783 3.069 1.00 94.50 134 PHE A C 1
ATOM 1011 O O . PHE A 1 134 ? 4.396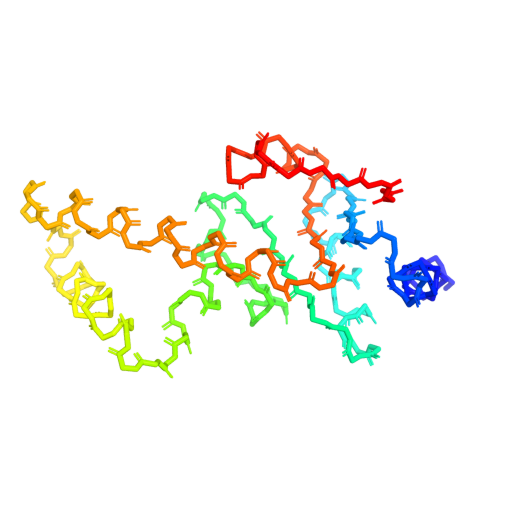 -13.876 3.795 1.00 94.50 134 PHE A O 1
ATOM 1018 N N . ARG A 1 135 ? 3.281 -14.497 1.948 1.00 94.44 135 ARG A N 1
ATOM 1019 C CA . ARG A 1 135 ? 4.358 -15.314 1.381 1.00 94.44 135 ARG A CA 1
ATOM 1020 C C . ARG A 1 135 ? 4.627 -14.846 -0.037 1.00 94.44 135 ARG A C 1
ATOM 1022 O O . ARG A 1 135 ? 3.770 -14.985 -0.903 1.00 94.44 135 ARG A O 1
ATOM 1029 N N . PHE A 1 136 ? 5.825 -14.325 -0.259 1.00 95.81 136 PHE A N 1
ATOM 1030 C CA . PHE A 1 136 ? 6.268 -13.861 -1.567 1.00 95.81 136 PHE A CA 1
ATOM 1031 C C . PHE A 1 136 ? 7.188 -14.913 -2.173 1.00 95.81 136 PHE A C 1
ATOM 1033 O O . PHE A 1 136 ? 8.228 -15.240 -1.604 1.00 95.81 136 PHE A O 1
ATOM 1040 N N . ARG A 1 137 ? 6.787 -15.477 -3.314 1.00 93.44 137 ARG A N 1
ATOM 1041 C CA . ARG A 1 137 ? 7.624 -16.423 -4.069 1.00 93.44 137 ARG A CA 1
ATOM 1042 C C . ARG A 1 137 ? 8.695 -15.700 -4.889 1.00 93.44 137 ARG A C 1
ATOM 1044 O O . ARG A 1 137 ? 9.701 -16.305 -5.244 1.00 93.44 137 ARG A O 1
ATOM 1051 N N . GLN A 1 138 ? 8.453 -14.428 -5.192 1.00 94.56 138 GLN A N 1
ATOM 1052 C CA . GLN A 1 138 ? 9.298 -13.569 -6.010 1.00 94.56 138 GLN A CA 1
ATOM 1053 C C . GLN A 1 138 ? 9.597 -12.282 -5.225 1.00 94.56 138 GLN A C 1
ATOM 1055 O O . GLN A 1 138 ? 8.665 -11.648 -4.719 1.00 94.56 138 GLN A O 1
ATOM 1060 N N . VAL A 1 139 ? 10.890 -11.953 -5.089 1.00 93.50 139 VAL A N 1
ATOM 1061 C CA . VAL A 1 139 ? 11.441 -10.808 -4.336 1.00 93.50 139 VAL A CA 1
ATOM 1062 C C . VAL A 1 139 ? 12.548 -10.139 -5.144 1.00 93.50 139 VAL A C 1
ATOM 1064 O O . VAL A 1 139 ? 13.324 -10.902 -5.763 1.00 93.50 139 VAL A O 1
#

Organism: Opuntia streptacantha (NCBI:txid393608)

Sequence (139 aa):
GKTVTSAAIVYHMAKQGQGQVLVCAPSNVAVDQLAEKISATGMKVVRLCAKSREAVSSPVEHLTLHYQVRHLDTSEKSELHKLQQLKDEQGELSSSDEKKYKSLKRATEREIAQSADVICCTCVGAGDPRLANFRFRQV

Foldseek 3Di:
DPLLVVLVVLVVVLVVVPAAAEAAAADPVSLLSNQVNNVVVVFLEEEEDDPVCLPPDDPVNCRYLVNCLQPVDDPVCVLLNVLVVVCVVVVDDDPVSVVVNVVSSLVSSLVSVRPGNYYTYYPVSCPPPSCPPPDHPHD

Radius of gyration: 15.77 Å; chains: 1; bounding box: 39×34×41 Å